Protein AF-A0A0L8FK10-F1 (afdb_monomer_lite)

Organism: Octopus bimaculoides (NCBI:txid37653)

InterPro domains:
  IPR036691 Endonuclease/exonuclease/phosphatase superfamily [G3DSA:3.60.10.10] (2-91)
  IPR036691 Endonuclease/exonuclease/phosphatase superfamily [SSF56219] (7-63)

Radius of gyration: 13.69 Å; chains: 1; bounding box: 33×26×40 Å

pLDDT: mean 70.4, std 14.58, range [39.44, 88.94]

Foldseek 3Di:
DPPPDAAEEEDECVVPPDPPPVVVVVVVCVVDDHFKYKYWLPQDDAWDWDADPQRKIKTWHDDNPDSHTIIMMIGDNVCPVVDPDDDDPDDD

Structure (mmCIF, N/CA/C/O backbone):
data_AF-A0A0L8FK10-F1
#
_entry.id   AF-A0A0L8FK10-F1
#
loop_
_atom_site.group_PDB
_atom_site.id
_atom_site.type_symbol
_atom_site.label_atom_id
_atom_site.label_alt_id
_atom_site.label_comp_id
_atom_site.label_asym_id
_atom_site.label_entity_id
_atom_site.label_seq_id
_atom_site.pdbx_PDB_ins_code
_atom_s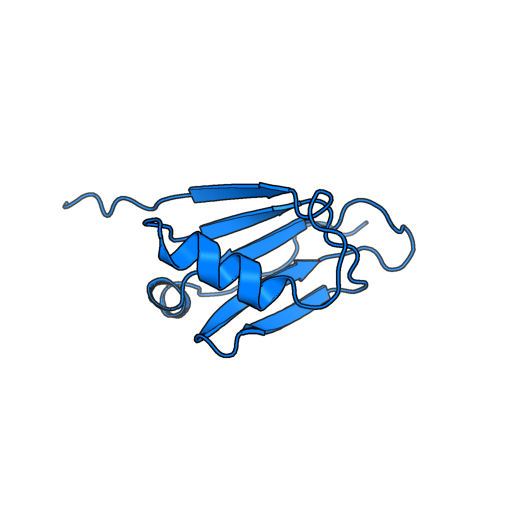ite.Cartn_x
_atom_site.Cartn_y
_atom_site.Cartn_z
_atom_site.occupancy
_atom_site.B_iso_or_equiv
_atom_site.auth_seq_id
_atom_site.auth_comp_id
_atom_site.auth_asym_id
_atom_site.auth_atom_id
_atom_site.pdbx_PDB_model_num
ATOM 1 N N . PHE A 1 1 ? -12.514 -13.282 21.639 1.00 39.62 1 PHE A N 1
ATOM 2 C CA . PHE A 1 1 ? -11.766 -12.943 20.417 1.00 39.62 1 PHE A CA 1
ATOM 3 C C . PHE A 1 1 ? -12.765 -12.507 19.364 1.00 39.62 1 PHE A C 1
ATOM 5 O O . PHE A 1 1 ? -13.397 -13.351 18.741 1.00 39.62 1 PHE A O 1
ATOM 12 N N . THR A 1 2 ? -13.017 -11.208 19.247 1.00 42.94 2 THR A N 1
ATOM 13 C CA . THR A 1 2 ? -13.792 -10.664 18.128 1.00 42.94 2 THR A CA 1
ATOM 14 C C . THR A 1 2 ? -12.918 -10.798 16.889 1.00 42.94 2 THR A C 1
ATOM 16 O O . THR A 1 2 ? -11.757 -10.403 16.908 1.00 42.94 2 THR A O 1
ATOM 19 N N . LYS A 1 3 ? -13.424 -11.463 15.853 1.00 52.47 3 LYS A N 1
ATOM 20 C CA . LYS A 1 3 ? -12.715 -11.598 14.584 1.00 52.47 3 LYS A CA 1
ATOM 21 C C . LYS A 1 3 ? -12.844 -10.265 13.854 1.00 52.47 3 LYS A C 1
ATOM 23 O O . LYS A 1 3 ? -13.902 -9.997 13.289 1.00 52.47 3 LYS A O 1
ATOM 28 N N . ASP A 1 4 ? -11.803 -9.442 13.894 1.00 69.62 4 ASP A N 1
ATOM 29 C CA . ASP A 1 4 ? -11.720 -8.273 13.024 1.00 69.62 4 ASP A CA 1
ATOM 30 C C . ASP A 1 4 ? -11.648 -8.780 11.583 1.00 69.62 4 ASP A C 1
ATOM 32 O O . ASP A 1 4 ? -10.763 -9.553 11.205 1.00 69.62 4 ASP A O 1
ATOM 36 N N . ASN A 1 5 ? -12.677 -8.465 10.804 1.00 78.56 5 ASN A N 1
ATOM 37 C CA . ASN A 1 5 ? -12.856 -9.038 9.483 1.00 78.56 5 ASN A CA 1
ATOM 38 C C . ASN A 1 5 ? -12.114 -8.160 8.473 1.00 78.56 5 ASN A C 1
ATOM 40 O O . ASN A 1 5 ? -12.669 -7.176 7.997 1.00 78.56 5 ASN A O 1
ATOM 44 N N . THR A 1 6 ? -10.856 -8.497 8.179 1.00 83.50 6 THR A N 1
ATOM 45 C CA . THR A 1 6 ? -10.061 -7.782 7.171 1.00 83.50 6 THR A CA 1
ATOM 46 C C . THR A 1 6 ? -10.579 -8.087 5.768 1.00 83.50 6 THR A C 1
ATOM 48 O O . THR A 1 6 ? -10.644 -9.250 5.360 1.00 83.50 6 THR A O 1
ATOM 51 N N . VAL A 1 7 ? -10.934 -7.046 5.018 1.00 87.69 7 VAL A N 1
ATOM 52 C CA . VAL A 1 7 ? -11.462 -7.158 3.657 1.00 87.69 7 VAL A CA 1
ATOM 53 C C . VAL A 1 7 ? -10.363 -6.881 2.636 1.00 87.69 7 VAL A C 1
ATOM 55 O O . VAL A 1 7 ? -9.830 -5.771 2.547 1.00 87.69 7 VAL A O 1
ATOM 58 N N . PHE A 1 8 ? -10.072 -7.900 1.828 1.00 86.88 8 PHE A N 1
ATOM 59 C CA . PHE A 1 8 ? -9.104 -7.844 0.738 1.00 86.88 8 PHE A CA 1
ATOM 60 C C . PHE A 1 8 ? -9.805 -7.765 -0.618 1.00 86.88 8 PHE A C 1
ATOM 62 O O . PHE A 1 8 ? -10.829 -8.414 -0.835 1.00 86.88 8 PHE A O 1
ATOM 69 N N . GLY A 1 9 ? -9.221 -7.017 -1.551 1.00 85.25 9 GLY A N 1
ATOM 70 C CA . GLY A 1 9 ? -9.662 -6.973 -2.944 1.00 85.25 9 GLY A CA 1
ATOM 71 C C . GLY A 1 9 ? -8.491 -6.938 -3.920 1.00 85.25 9 GLY A C 1
ATOM 72 O O . GLY A 1 9 ? -7.359 -6.655 -3.539 1.00 85.25 9 GLY A O 1
ATOM 73 N N . THR A 1 10 ? -8.762 -7.200 -5.196 1.00 82.50 10 THR A N 1
ATOM 74 C CA . THR A 1 10 ? -7.792 -7.001 -6.282 1.00 82.50 10 THR A CA 1
ATOM 75 C C . THR A 1 10 ? -8.440 -6.222 -7.417 1.00 82.50 10 THR A C 1
ATOM 77 O O . THR A 1 10 ? -9.555 -6.551 -7.822 1.00 82.50 10 THR A O 1
ATOM 80 N N . TRP A 1 11 ? -7.744 -5.229 -7.959 1.00 78.69 11 TRP A N 1
ATOM 81 C CA . TRP A 1 11 ? -8.209 -4.408 -9.070 1.00 78.69 11 TRP A CA 1
ATOM 82 C C . TRP A 1 11 ? -7.141 -4.345 -10.166 1.00 78.69 11 TRP A C 1
ATOM 84 O O . TRP A 1 11 ? -6.031 -3.869 -9.943 1.00 78.69 11 TRP A O 1
ATOM 94 N N . ASN A 1 12 ? -7.469 -4.779 -11.384 1.00 72.56 12 ASN A N 1
ATOM 95 C CA . ASN A 1 12 ? -6.590 -4.577 -12.537 1.00 72.56 12 ASN A CA 1
ATOM 96 C C . ASN A 1 12 ? -6.747 -3.138 -13.074 1.00 72.56 12 ASN A C 1
ATOM 98 O O . ASN A 1 12 ? -7.838 -2.739 -13.484 1.00 72.56 12 ASN A O 1
ATOM 102 N N . ILE A 1 13 ? -5.673 -2.342 -13.048 1.00 64.25 13 ILE A N 1
ATOM 103 C CA . ILE A 1 13 ? -5.683 -0.929 -13.465 1.00 64.25 13 ILE A CA 1
ATOM 104 C C . ILE A 1 13 ? -5.601 -0.769 -14.994 1.00 64.25 13 ILE A C 1
ATOM 106 O O . ILE A 1 13 ? -5.986 0.277 -15.519 1.00 64.25 13 ILE A O 1
ATOM 110 N N . CYS A 1 14 ? -5.165 -1.785 -15.742 1.00 55.41 14 CYS A N 1
ATOM 111 C CA . CYS A 1 14 ? -4.960 -1.709 -17.196 1.00 55.41 14 CYS A CA 1
ATOM 112 C C . CYS A 1 14 ? -6.239 -1.406 -17.990 1.00 55.41 14 CYS A C 1
ATOM 114 O O . CYS A 1 14 ? -6.167 -0.914 -19.113 1.00 55.41 14 CYS A O 1
ATOM 116 N N . THR A 1 15 ? -7.417 -1.602 -17.391 1.00 47.75 15 THR A N 1
ATOM 117 C CA . THR A 1 15 ? -8.705 -1.218 -17.987 1.00 47.75 15 THR A CA 1
ATOM 118 C C . THR A 1 15 ? -9.032 0.282 -17.878 1.00 47.75 15 THR A C 1
ATOM 120 O O . THR A 1 15 ? -10.048 0.712 -18.414 1.00 47.75 15 THR A O 1
ATOM 123 N N . LEU A 1 16 ? -8.222 1.097 -17.188 1.00 46.22 16 LEU A N 1
ATOM 124 C CA . LEU A 1 16 ? -8.448 2.538 -16.975 1.00 46.22 16 LEU A CA 1
ATOM 125 C C . LEU A 1 16 ? -7.228 3.340 -17.454 1.00 46.22 16 LEU A C 1
ATOM 127 O O . LEU A 1 16 ? -6.341 3.703 -16.685 1.00 46.22 16 LEU A O 1
ATOM 131 N N . TYR A 1 17 ? -7.149 3.584 -18.758 1.00 45.22 17 TYR A N 1
ATOM 132 C CA . TYR A 1 17 ? -6.001 4.199 -19.428 1.00 45.22 17 TYR A CA 1
ATOM 133 C C . TYR A 1 17 ? -6.142 5.737 -19.525 1.00 45.22 17 TYR A C 1
ATOM 135 O O . TYR A 1 17 ? -6.424 6.257 -20.597 1.00 45.22 17 TYR A O 1
ATOM 143 N N . ALA A 1 18 ? -5.986 6.489 -18.425 1.00 48.53 18 ALA A N 1
ATOM 144 C CA . ALA A 1 18 ? -5.902 7.965 -18.459 1.00 48.53 18 ALA A CA 1
ATOM 145 C C . ALA A 1 18 ? -5.231 8.546 -17.198 1.00 48.53 18 ALA A C 1
ATOM 147 O O . ALA A 1 18 ? -5.329 7.967 -16.125 1.00 48.53 18 ALA A O 1
ATOM 148 N N . SER A 1 19 ? -4.537 9.682 -17.299 1.00 45.03 19 SER A N 1
ATOM 149 C CA . SER A 1 19 ? -3.923 10.403 -16.167 1.00 45.03 19 SER A CA 1
ATOM 150 C C . SER A 1 19 ? -4.978 10.875 -15.147 1.00 45.03 19 SER A C 1
ATOM 152 O O . SER A 1 19 ? -5.910 11.569 -15.538 1.00 45.03 19 SER A O 1
ATOM 154 N N . GLY A 1 20 ? -4.830 10.526 -13.855 1.00 57.94 20 GLY A N 1
ATOM 155 C CA . GLY A 1 20 ? -5.805 10.838 -12.778 1.00 57.94 20 GLY A CA 1
ATOM 156 C C . GLY A 1 20 ? -6.265 9.646 -11.907 1.00 57.94 20 GLY A C 1
ATOM 157 O O . GLY A 1 20 ? -7.060 9.807 -10.984 1.00 57.94 20 GLY A O 1
ATOM 158 N N . ARG A 1 21 ? -5.729 8.446 -12.172 1.00 65.12 21 ARG A N 1
ATOM 159 C CA . ARG A 1 21 ? -6.224 7.123 -11.721 1.00 65.12 21 ARG A CA 1
ATOM 160 C C . ARG A 1 21 ? -6.317 6.892 -10.216 1.00 65.12 21 ARG A C 1
ATOM 162 O O . ARG A 1 21 ? -7.207 6.168 -9.788 1.00 65.12 21 ARG A O 1
ATOM 169 N N . LEU A 1 22 ? -5.414 7.463 -9.417 1.00 69.12 22 LEU A N 1
ATOM 170 C CA . LEU A 1 22 ? -5.369 7.171 -7.980 1.00 69.12 22 LEU A CA 1
ATOM 171 C C . LEU A 1 22 ? -6.556 7.800 -7.239 1.00 69.12 22 LEU A C 1
ATOM 173 O O . LEU A 1 22 ? -7.153 7.139 -6.398 1.00 69.12 22 LEU A O 1
ATOM 177 N N . LYS A 1 23 ? -6.970 9.011 -7.642 1.00 73.50 23 LYS A N 1
ATOM 178 C CA . LYS A 1 23 ? -8.170 9.681 -7.114 1.00 73.50 23 LYS A CA 1
ATOM 179 C C . LYS A 1 23 ? -9.457 8.973 -7.528 1.00 73.50 23 LYS A C 1
ATOM 181 O O . LYS A 1 23 ? -10.378 8.843 -6.732 1.00 73.50 23 LYS A O 1
ATOM 186 N N . GLU A 1 24 ? -9.532 8.475 -8.763 1.00 77.56 24 GLU A N 1
ATOM 187 C CA . GLU A 1 24 ? -10.688 7.683 -9.203 1.00 77.56 24 GLU A CA 1
ATOM 188 C C . GLU A 1 24 ? -10.773 6.329 -8.490 1.00 77.56 24 GLU A C 1
ATOM 190 O O . GLU A 1 24 ? -11.868 5.873 -8.149 1.00 77.56 24 GLU A O 1
ATOM 195 N N . LEU A 1 25 ? -9.623 5.691 -8.254 1.00 77.88 25 LEU A N 1
ATOM 196 C CA . LEU A 1 25 ? -9.525 4.453 -7.493 1.00 77.88 25 LEU A CA 1
ATOM 197 C C . LEU A 1 25 ? -9.995 4.673 -6.053 1.00 77.88 25 LEU A C 1
ATOM 199 O O . LEU A 1 25 ? -10.920 3.986 -5.623 1.00 77.88 25 LEU A O 1
ATOM 203 N N . THR A 1 26 ? -9.434 5.649 -5.330 1.00 77.38 26 THR A N 1
ATOM 204 C CA . THR A 1 26 ? -9.852 5.955 -3.951 1.00 77.38 26 THR A CA 1
ATOM 205 C C . THR A 1 26 ? -11.322 6.369 -3.894 1.00 77.38 26 THR A C 1
ATOM 207 O O . THR A 1 26 ? -12.052 5.911 -3.017 1.00 77.38 26 THR A O 1
ATOM 210 N N . TYR A 1 27 ? -11.818 7.121 -4.882 1.00 83.56 27 TYR A N 1
ATOM 211 C CA . TYR A 1 27 ? -13.237 7.466 -4.998 1.00 83.56 27 TYR A CA 1
ATOM 212 C C . TYR A 1 27 ? -14.159 6.243 -5.152 1.00 83.56 27 TYR A C 1
ATOM 214 O O . TYR A 1 27 ? -15.204 6.173 -4.501 1.00 83.56 27 TYR A O 1
ATOM 222 N N . LYS A 1 28 ? -13.798 5.265 -5.993 1.00 83.25 28 LYS A N 1
ATOM 223 C CA . LYS A 1 28 ? -14.579 4.024 -6.151 1.00 83.25 28 LYS A CA 1
ATOM 224 C C . LYS A 1 28 ? -14.491 3.150 -4.909 1.00 83.25 28 LYS A C 1
ATOM 226 O O . LYS A 1 28 ? -15.512 2.634 -4.462 1.00 83.25 28 LYS A O 1
AT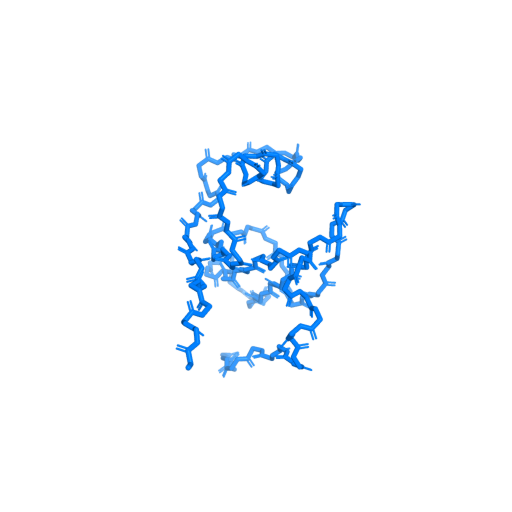OM 231 N N . LEU A 1 29 ? -13.294 3.015 -4.350 1.00 82.62 29 LEU A N 1
ATOM 232 C CA . LEU A 1 29 ? -13.044 2.227 -3.152 1.00 82.62 29 LEU A CA 1
ATOM 233 C C . LEU A 1 29 ? -13.776 2.797 -1.928 1.00 82.62 29 LEU A C 1
ATOM 235 O O . LEU A 1 29 ? -14.295 2.023 -1.138 1.00 82.62 29 LEU A O 1
ATOM 239 N N . ASN A 1 30 ? -13.952 4.119 -1.821 1.00 83.62 30 ASN A N 1
ATOM 240 C CA . ASN A 1 30 ? -14.756 4.755 -0.764 1.00 83.62 30 ASN A CA 1
ATOM 241 C C . ASN A 1 30 ? -16.229 4.306 -0.727 1.00 83.62 30 ASN A C 1
ATOM 243 O O . ASN A 1 30 ? -16.913 4.546 0.265 1.00 83.62 30 ASN A O 1
ATOM 247 N N . ARG A 1 31 ? -16.741 3.675 -1.792 1.00 86.38 31 ARG A N 1
ATOM 248 C CA . ARG A 1 31 ? -18.108 3.129 -1.834 1.00 86.38 31 ARG A CA 1
ATOM 249 C C . ARG A 1 31 ? -18.211 1.715 -1.259 1.00 86.38 31 ARG A C 1
ATOM 251 O O . ARG A 1 31 ? -19.320 1.216 -1.097 1.00 86.38 31 ARG A O 1
ATOM 258 N N . TYR A 1 32 ? -17.080 1.075 -0.978 1.00 83.69 32 TYR A N 1
ATOM 259 C CA . TYR A 1 32 ? -16.998 -0.28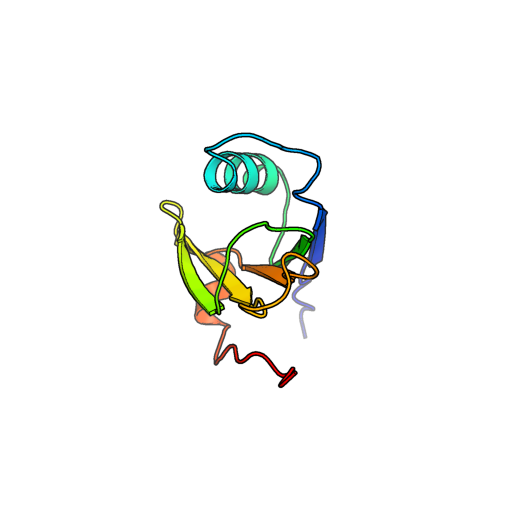2 -0.457 1.00 83.69 32 TYR A CA 1
ATOM 260 C C . TYR A 1 32 ? -16.280 -0.284 0.892 1.00 83.69 32 TYR A C 1
ATOM 262 O O . TYR A 1 32 ? -15.486 0.601 1.200 1.00 83.69 32 TYR A O 1
ATOM 270 N N . THR A 1 33 ? -16.533 -1.304 1.705 1.00 84.75 33 THR A N 1
ATOM 271 C CA . THR A 1 33 ? -15.672 -1.601 2.852 1.00 84.75 33 THR A CA 1
ATOM 272 C C . THR A 1 33 ? -14.451 -2.356 2.338 1.00 84.75 33 THR A C 1
ATOM 274 O O . THR A 1 33 ? -14.603 -3.413 1.731 1.00 84.75 33 THR A O 1
ATOM 277 N N . TRP A 1 34 ? -13.256 -1.807 2.540 1.00 88.94 34 TRP A N 1
ATOM 278 C CA . TRP A 1 34 ? -11.991 -2.412 2.123 1.00 88.94 34 TRP A CA 1
ATOM 279 C C . TRP A 1 34 ? -10.870 -1.990 3.073 1.00 88.94 34 TRP A C 1
ATOM 281 O O . TRP A 1 34 ? -10.845 -0.848 3.544 1.00 88.94 34 TRP A O 1
ATOM 291 N N . ASP A 1 35 ? -9.929 -2.899 3.301 1.00 88.44 35 ASP A N 1
ATOM 292 C CA . ASP A 1 35 ? -8.744 -2.651 4.122 1.00 88.44 35 ASP A CA 1
ATOM 293 C C . ASP A 1 35 ? -7.480 -2.622 3.265 1.00 88.44 35 ASP A C 1
ATOM 295 O O . ASP A 1 35 ? -6.660 -1.709 3.385 1.00 88.44 35 ASP A O 1
ATOM 299 N N . ILE A 1 36 ? -7.336 -3.606 2.373 1.00 88.44 36 ILE A N 1
ATOM 300 C CA . ILE A 1 36 ? -6.163 -3.773 1.512 1.00 88.44 36 ILE A CA 1
ATOM 301 C C . ILE A 1 36 ? -6.631 -4.153 0.109 1.00 88.44 36 ILE A C 1
ATOM 303 O O . ILE A 1 36 ? -7.417 -5.088 -0.062 1.00 88.44 36 ILE A O 1
ATOM 307 N N . VAL A 1 37 ? -6.140 -3.449 -0.909 1.00 88.44 37 VAL A N 1
ATOM 308 C CA . VAL A 1 37 ? -6.449 -3.753 -2.310 1.00 88.44 37 VAL A CA 1
ATOM 309 C C . VAL A 1 37 ? -5.164 -3.919 -3.107 1.00 88.44 37 VAL A C 1
ATOM 311 O O . VAL A 1 37 ? -4.359 -2.996 -3.186 1.00 88.44 37 VAL A O 1
ATOM 314 N N . GLY A 1 38 ? -4.993 -5.089 -3.721 1.00 85.75 38 GLY A N 1
ATOM 315 C CA . GLY A 1 38 ? -3.949 -5.346 -4.709 1.00 85.75 38 GLY A CA 1
ATOM 316 C C . GLY A 1 38 ? -4.298 -4.708 -6.050 1.00 85.75 38 GLY A C 1
ATOM 317 O O . GLY A 1 38 ? -5.446 -4.736 -6.487 1.00 85.75 38 GLY A O 1
ATOM 318 N N . LEU A 1 39 ? -3.311 -4.131 -6.709 1.00 80.31 39 LEU A N 1
ATOM 319 C CA . LEU A 1 39 ? -3.415 -3.386 -7.948 1.00 80.31 39 LEU A CA 1
ATOM 320 C C . LEU A 1 39 ? -2.490 -4.040 -8.972 1.00 80.31 39 LEU A C 1
ATOM 322 O O . LEU A 1 39 ? -1.280 -4.120 -8.776 1.00 80.31 39 LEU A O 1
ATOM 326 N N . ASN A 1 40 ? -3.073 -4.510 -10.071 1.00 70.88 40 ASN A N 1
ATOM 327 C CA . ASN A 1 40 ? -2.325 -5.183 -11.130 1.00 70.88 40 ASN A CA 1
ATOM 328 C C . ASN A 1 40 ? -2.147 -4.259 -12.339 1.00 70.88 40 ASN A C 1
ATOM 330 O O . ASN A 1 40 ? -3.022 -3.441 -12.639 1.00 70.88 40 ASN A O 1
ATOM 334 N N . GLU A 1 41 ? -1.034 -4.443 -13.057 1.00 63.50 41 GLU A N 1
ATOM 335 C CA . GLU A 1 41 ? -0.725 -3.784 -14.338 1.00 63.50 41 GLU A CA 1
ATOM 336 C C . GLU A 1 41 ? -0.563 -2.256 -14.238 1.00 63.50 41 GLU A C 1
ATOM 338 O O . GLU A 1 41 ? -0.885 -1.492 -15.158 1.00 63.50 41 GLU A O 1
ATOM 343 N N . VAL A 1 42 ? -0.014 -1.787 -13.117 1.00 59.78 42 VAL A N 1
ATOM 344 C CA . VAL A 1 42 ? 0.334 -0.379 -12.941 1.00 59.78 42 VAL A CA 1
ATOM 345 C C . VAL A 1 42 ? 1.600 -0.075 -13.737 1.00 59.78 42 VAL A C 1
ATOM 347 O O . VAL A 1 42 ? 2.687 -0.577 -13.469 1.00 59.78 42 VAL A O 1
ATOM 350 N N . ARG A 1 43 ? 1.472 0.755 -14.775 1.00 58.56 43 ARG A N 1
ATOM 351 C CA . ARG A 1 43 ? 2.600 1.149 -15.634 1.00 58.56 43 ARG A CA 1
ATOM 352 C C . ARG A 1 43 ? 3.457 2.264 -15.000 1.00 58.56 43 ARG A C 1
ATOM 354 O O . ARG A 1 43 ? 3.748 3.238 -15.685 1.00 58.56 43 ARG A O 1
ATOM 361 N N . CYS A 1 44 ? 3.842 2.149 -13.727 1.00 52.31 44 CYS A N 1
ATOM 362 C CA . CYS A 1 44 ? 4.784 3.062 -13.050 1.00 52.31 44 CYS A CA 1
ATOM 363 C C . CYS A 1 44 ? 6.1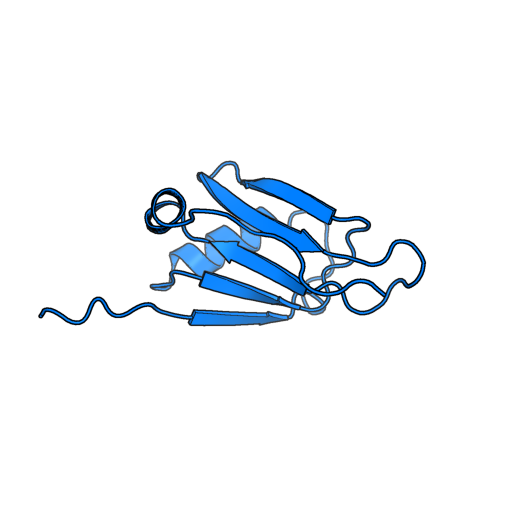57 2.379 -12.903 1.00 52.31 44 CYS A C 1
ATOM 365 O O . CYS A 1 44 ? 6.173 1.173 -12.717 1.00 52.31 44 CYS A O 1
ATOM 367 N N . ALA A 1 45 ? 7.287 3.058 -13.112 1.00 50.25 45 ALA A N 1
ATOM 368 C CA . ALA A 1 45 ? 8.629 2.456 -12.979 1.00 50.25 45 ALA A CA 1
ATOM 369 C C . ALA A 1 45 ? 9.172 2.641 -11.547 1.00 50.25 45 ALA A C 1
ATOM 371 O O . ALA A 1 45 ? 8.801 3.619 -10.901 1.00 50.25 45 ALA A O 1
ATOM 372 N N . GLY A 1 46 ? 10.044 1.737 -11.082 1.00 55.19 46 GLY A N 1
ATOM 373 C CA . GLY A 1 46 ? 10.683 1.786 -9.761 1.00 55.19 46 GLY A CA 1
ATOM 374 C C . GLY A 1 46 ? 9.914 1.128 -8.603 1.00 55.19 46 GLY A C 1
ATOM 375 O O . GLY A 1 46 ? 8.807 0.608 -8.760 1.00 55.19 46 GLY A O 1
ATOM 376 N N . PHE A 1 47 ? 10.536 1.149 -7.419 1.00 57.06 47 PHE A N 1
ATOM 377 C CA . PHE A 1 47 ? 9.887 0.912 -6.126 1.00 57.06 47 PHE A CA 1
ATOM 378 C C . PHE A 1 47 ? 9.778 2.240 -5.391 1.00 57.06 47 PHE A C 1
ATOM 380 O O . PHE A 1 47 ? 10.793 2.905 -5.182 1.00 57.06 47 PHE A O 1
ATOM 387 N N . ASP A 1 48 ? 8.575 2.596 -4.964 1.00 65.94 48 ASP A N 1
ATOM 388 C CA . ASP A 1 48 ? 8.385 3.746 -4.093 1.00 65.94 48 ASP A CA 1
ATOM 389 C C . ASP A 1 48 ? 7.180 3.538 -3.179 1.00 65.94 48 ASP A C 1
ATOM 391 O O . ASP A 1 48 ? 6.310 2.681 -3.380 1.00 65.94 48 ASP A O 1
ATOM 395 N N . GLU A 1 49 ? 7.142 4.375 -2.158 1.00 74.00 49 GLU A N 1
ATOM 396 C CA . GLU A 1 49 ? 6.039 4.498 -1.232 1.00 74.00 49 GLU A CA 1
ATOM 397 C C . GLU A 1 49 ? 5.433 5.886 -1.404 1.00 74.00 49 GLU A C 1
ATOM 399 O O . GLU A 1 49 ? 6.113 6.902 -1.275 1.00 74.00 49 GLU A O 1
ATOM 404 N N . THR A 1 50 ? 4.128 5.953 -1.657 1.00 77.56 50 THR A N 1
ATOM 405 C CA . THR A 1 50 ? 3.440 7.242 -1.731 1.00 77.56 50 THR A CA 1
ATOM 406 C C . THR A 1 50 ? 2.186 7.258 -0.877 1.00 77.56 50 THR A C 1
ATOM 408 O O . THR A 1 50 ? 1.535 6.237 -0.641 1.00 77.56 50 THR A O 1
ATOM 411 N N . THR A 1 51 ? 1.852 8.445 -0.382 1.00 80.69 51 THR A N 1
ATOM 412 C CA . THR A 1 51 ? 0.624 8.687 0.370 1.00 80.69 51 THR A CA 1
ATOM 413 C C . THR A 1 51 ? -0.298 9.531 -0.491 1.00 80.69 51 THR A C 1
ATOM 415 O O . THR A 1 51 ? 0.087 10.588 -0.982 1.00 80.69 51 THR A O 1
ATOM 418 N N . THR A 1 52 ? -1.517 9.041 -0.692 1.00 78.38 52 THR A N 1
ATOM 419 C CA . THR A 1 52 ? -2.574 9.779 -1.398 1.00 78.38 52 THR A CA 1
ATOM 420 C C . THR A 1 52 ? -2.995 11.027 -0.623 1.00 78.38 52 THR A C 1
ATOM 422 O O . THR A 1 52 ? -2.875 11.059 0.602 1.00 78.38 52 THR A O 1
ATOM 425 N N . ASP A 1 53 ? -3.590 12.008 -1.309 1.00 77.88 53 ASP A N 1
ATOM 426 C CA . ASP A 1 53 ? -4.213 13.181 -0.670 1.00 77.88 53 ASP A CA 1
ATOM 427 C C . ASP A 1 53 ? -5.257 12.767 0.389 1.00 77.88 53 ASP A C 1
ATOM 429 O O . ASP A 1 53 ? -5.488 13.469 1.372 1.00 77.88 53 ASP A O 1
ATOM 433 N N . GLU A 1 54 ? -5.878 11.593 0.218 1.00 79.00 54 GLU A N 1
ATOM 434 C CA . GLU A 1 54 ? -6.873 11.041 1.137 1.00 79.00 54 GLU A CA 1
ATOM 435 C C . GLU A 1 54 ? -6.270 10.279 2.338 1.00 79.00 54 GLU A C 1
ATOM 437 O O . GLU A 1 54 ? -7.019 9.793 3.193 1.00 79.00 54 GLU A O 1
ATOM 442 N N . GLY A 1 55 ? -4.940 10.162 2.419 1.00 82.88 55 GLY A N 1
ATOM 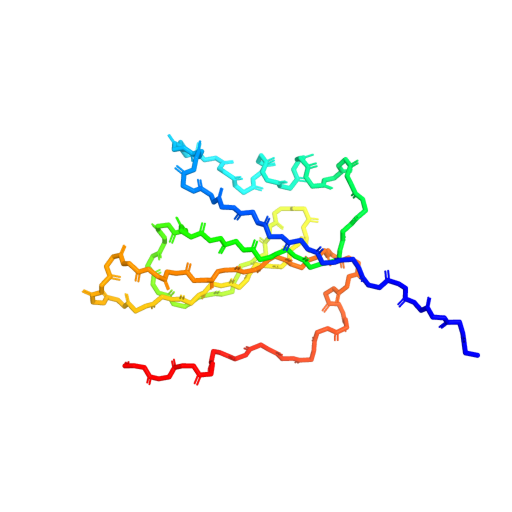443 C CA . GLY A 1 55 ? -4.208 9.499 3.506 1.00 82.88 55 GLY A CA 1
ATOM 444 C C . GLY A 1 55 ? -4.081 7.977 3.373 1.00 82.88 55 GLY A C 1
ATOM 445 O O . GLY A 1 55 ? -3.583 7.322 4.287 1.00 82.88 55 GLY A O 1
ATOM 446 N N . CYS A 1 56 ? -4.533 7.391 2.261 1.00 84.88 56 CYS A N 1
ATOM 447 C CA . CYS A 1 56 ? -4.261 5.988 1.939 1.00 84.88 56 CYS A CA 1
ATOM 448 C C . CYS A 1 56 ? -2.800 5.818 1.524 1.00 84.88 56 CYS A C 1
ATOM 450 O O . CYS A 1 56 ? -2.235 6.703 0.870 1.00 84.88 56 CYS A O 1
ATOM 452 N N . LYS A 1 57 ? -2.222 4.668 1.866 1.00 84.81 57 LYS A N 1
ATOM 453 C CA . LYS A 1 57 ? -0.814 4.369 1.613 1.00 84.81 57 LYS A CA 1
ATOM 454 C C . LYS A 1 57 ? -0.679 3.393 0.454 1.00 84.81 57 LYS A C 1
ATOM 456 O O . LYS A 1 57 ? -1.353 2.366 0.444 1.00 84.81 57 LYS A O 1
ATOM 461 N N . LEU A 1 58 ? 0.141 3.744 -0.526 1.00 80.88 58 LEU A N 1
ATOM 462 C CA . LEU A 1 58 ? 0.376 2.967 -1.735 1.00 80.88 58 LEU A CA 1
ATOM 463 C C . LEU A 1 58 ? 1.825 2.485 -1.737 1.00 80.88 58 LEU A C 1
ATOM 465 O O . LEU A 1 58 ? 2.745 3.291 -1.594 1.00 80.88 58 LEU A O 1
ATOM 469 N N . TRP A 1 59 ? 2.003 1.186 -1.949 1.00 79.06 59 TRP A N 1
ATOM 470 C CA . TRP A 1 59 ? 3.297 0.598 -2.272 1.00 79.06 59 TRP A CA 1
ATOM 471 C C . TRP A 1 59 ? 3.255 0.047 -3.677 1.00 79.06 59 TRP A C 1
ATOM 473 O O . TRP A 1 59 ? 2.277 -0.592 -4.067 1.00 79.06 59 TRP A O 1
ATOM 483 N N . TYR A 1 60 ? 4.336 0.274 -4.403 1.00 75.25 60 TYR A N 1
ATOM 484 C CA . TYR A 1 60 ? 4.525 -0.280 -5.726 1.00 75.25 60 TYR A CA 1
ATOM 485 C C . TYR A 1 60 ? 5.947 -0.780 -5.879 1.00 75.25 60 TYR A C 1
ATOM 487 O O . TYR A 1 60 ? 6.881 -0.189 -5.342 1.00 75.25 60 TYR A O 1
ATOM 495 N N . SER A 1 61 ? 6.107 -1.899 -6.577 1.00 67.25 61 SER A N 1
ATOM 496 C CA . SER A 1 61 ? 7.410 -2.479 -6.880 1.00 67.25 61 SER A CA 1
ATOM 497 C C . SER A 1 61 ? 7.432 -2.902 -8.335 1.00 67.25 61 SER A C 1
ATOM 499 O O . SER A 1 61 ? 6.590 -3.691 -8.772 1.00 67.25 61 SER A O 1
ATOM 501 N N . ARG A 1 62 ? 8.406 -2.387 -9.087 1.00 64.25 62 ARG A N 1
ATOM 502 C CA . ARG A 1 62 ? 8.647 -2.802 -10.463 1.00 64.25 62 ARG A CA 1
ATOM 503 C C . ARG A 1 62 ? 10.133 -2.908 -10.764 1.00 64.25 62 ARG A C 1
ATOM 505 O O . ARG A 1 62 ? 10.937 -2.141 -10.246 1.00 64.25 62 ARG A O 1
ATOM 512 N N . ASP A 1 63 ? 10.454 -3.855 -11.636 1.00 58.09 63 ASP A N 1
ATOM 513 C CA . ASP A 1 63 ? 11.752 -3.986 -12.286 1.00 58.09 63 ASP A CA 1
ATOM 514 C C . ASP A 1 63 ? 11.916 -2.872 -13.339 1.00 58.09 63 ASP A C 1
ATOM 516 O O . ASP A 1 63 ? 11.083 -2.722 -14.238 1.00 58.09 63 ASP A O 1
ATOM 520 N N . ASP A 1 64 ? 12.985 -2.079 -13.230 1.00 56.12 64 ASP A N 1
ATOM 521 C CA . ASP A 1 64 ? 13.285 -0.966 -14.141 1.00 56.12 64 ASP A CA 1
ATOM 522 C C . ASP A 1 64 ? 13.548 -1.425 -15.587 1.00 56.12 64 ASP A C 1
ATOM 524 O O . ASP A 1 64 ? 13.499 -0.618 -16.518 1.00 56.12 64 ASP A O 1
ATOM 528 N N . THR A 1 65 ? 13.814 -2.718 -15.801 1.00 52.16 65 THR A N 1
ATOM 529 C CA . THR A 1 65 ? 14.236 -3.256 -17.101 1.00 52.16 65 THR A CA 1
ATOM 530 C C . THR A 1 65 ? 13.106 -3.856 -17.932 1.00 52.16 65 THR A C 1
ATOM 532 O O . THR A 1 65 ? 13.246 -3.984 -19.152 1.00 52.16 65 THR A O 1
ATOM 535 N N . LYS A 1 66 ? 11.965 -4.199 -17.319 1.00 49.00 66 LYS A N 1
ATOM 536 C CA . LYS A 1 66 ? 10.822 -4.799 -18.018 1.00 49.00 66 LYS A CA 1
ATOM 537 C C . LYS A 1 66 ? 9.555 -4.024 -17.701 1.00 49.00 66 LYS A C 1
ATOM 539 O O . LYS A 1 66 ? 9.098 -3.949 -16.567 1.00 49.00 66 LYS A O 1
ATOM 544 N N . TYR A 1 67 ? 8.919 -3.488 -18.741 1.00 50.62 67 TYR A N 1
ATOM 545 C CA . TYR A 1 67 ? 7.627 -2.802 -18.651 1.00 50.62 67 TYR A CA 1
ATOM 546 C C . TYR A 1 67 ? 6.454 -3.741 -18.294 1.00 50.62 67 TYR A C 1
ATOM 548 O O . TYR A 1 67 ? 5.294 -3.416 -18.550 1.00 50.62 67 TYR A O 1
ATOM 556 N N . GLU A 1 68 ? 6.708 -4.862 -17.633 1.00 46.94 68 GLU A N 1
ATOM 557 C CA . GLU A 1 68 ? 5.756 -5.932 -17.378 1.00 46.94 68 GLU A CA 1
ATOM 558 C C . GLU A 1 68 ? 5.856 -6.330 -15.896 1.00 46.94 68 GLU A C 1
ATOM 560 O O . GLU A 1 68 ? 6.951 -6.407 -15.349 1.00 46.94 68 GLU A O 1
ATOM 565 N N . HIS A 1 69 ? 4.708 -6.560 -15.248 1.00 52.00 69 HIS A N 1
ATOM 566 C CA . HIS A 1 69 ? 4.589 -7.120 -13.886 1.00 52.00 69 HIS A CA 1
ATOM 567 C C . HIS A 1 69 ? 4.882 -6.197 -12.682 1.00 52.00 69 HIS A C 1
ATOM 569 O O . HIS A 1 69 ? 5.471 -6.634 -11.699 1.00 52.00 69 HIS A O 1
ATOM 575 N N . GLY A 1 70 ? 4.400 -4.950 -12.699 1.00 54.34 70 GLY A N 1
ATOM 576 C CA . GLY A 1 70 ? 4.253 -4.178 -11.456 1.00 54.34 70 GLY A CA 1
ATOM 577 C C . GLY A 1 70 ? 3.074 -4.704 -10.628 1.00 54.34 70 GLY A C 1
ATOM 578 O O . GLY A 1 70 ? 1.950 -4.758 -11.145 1.00 54.34 70 GLY A O 1
ATOM 579 N N . VAL A 1 71 ? 3.339 -5.120 -9.386 1.00 58.53 71 VAL A N 1
ATOM 580 C CA . VAL A 1 71 ? 2.308 -5.414 -8.380 1.00 58.53 71 VAL A CA 1
ATOM 581 C C . VAL A 1 71 ? 2.340 -4.295 -7.360 1.00 58.53 71 VAL A C 1
ATOM 583 O O . VAL A 1 71 ? 3.327 -4.115 -6.644 1.00 58.53 71 VAL A O 1
ATOM 586 N N . ASP A 1 72 ? 1.221 -3.595 -7.274 1.00 74.06 72 ASP A N 1
ATOM 587 C CA . ASP A 1 72 ? 1.050 -2.491 -6.349 1.00 74.06 72 ASP A CA 1
ATOM 588 C C . ASP A 1 72 ? -0.042 -2.873 -5.358 1.00 74.06 72 ASP A C 1
ATOM 590 O O . ASP A 1 72 ? -0.886 -3.724 -5.631 1.00 74.06 72 ASP A O 1
ATOM 594 N N . PHE A 1 73 ? -0.064 -2.267 -4.184 1.00 82.12 73 PHE A N 1
ATOM 595 C CA . PHE A 1 73 ? -1.209 -2.401 -3.297 1.00 82.12 73 PHE A CA 1
ATOM 596 C C . PHE A 1 73 ? -1.427 -1.136 -2.492 1.00 82.12 73 PHE A C 1
ATOM 598 O O . PHE A 1 73 ? -0.493 -0.443 -2.089 1.00 82.12 73 PHE A O 1
ATOM 605 N N . ILE A 1 74 ? -2.702 -0.846 -2.265 1.00 84.81 74 ILE A N 1
ATOM 606 C CA . ILE A 1 74 ? -3.162 0.297 -1.496 1.00 84.81 74 ILE A CA 1
ATOM 607 C C . ILE A 1 74 ? -3.755 -0.186 -0.176 1.00 84.81 74 ILE A C 1
ATOM 609 O O . ILE A 1 74 ? -4.511 -1.159 -0.133 1.00 84.81 74 ILE A O 1
ATOM 613 N N . ILE A 1 75 ? -3.407 0.507 0.902 1.00 87.25 75 ILE A N 1
ATOM 614 C CA . ILE A 1 75 ? -3.910 0.265 2.251 1.00 87.25 75 ILE A CA 1
ATOM 615 C C . ILE A 1 75 ? -4.767 1.451 2.673 1.00 87.25 75 ILE A C 1
ATOM 617 O O . ILE A 1 75 ? -4.381 2.617 2.523 1.00 87.25 75 ILE A O 1
ATOM 621 N N . ASN A 1 76 ? -5.946 1.134 3.202 1.00 87.12 76 ASN A N 1
ATOM 622 C CA . ASN A 1 76 ? -6.879 2.115 3.722 1.00 87.12 76 ASN A CA 1
ATOM 623 C C . ASN A 1 76 ? -6.225 2.885 4.874 1.00 87.12 76 ASN A C 1
ATOM 625 O O . ASN A 1 76 ? -5.613 2.282 5.755 1.00 87.12 76 ASN A O 1
ATOM 629 N N . LYS A 1 77 ? -6.399 4.209 4.910 1.00 87.12 77 LYS A N 1
ATOM 630 C CA . LYS A 1 77 ? -5.880 5.086 5.974 1.00 87.12 77 LYS A CA 1
ATOM 631 C C . LYS A 1 77 ? -6.168 4.587 7.397 1.00 87.12 77 LYS A C 1
ATOM 633 O O . LYS A 1 77 ? -5.355 4.805 8.287 1.00 87.12 77 LYS A O 1
ATOM 638 N N . ALA A 1 78 ? -7.291 3.892 7.605 1.00 86.12 78 ALA A N 1
ATOM 639 C CA . ALA A 1 78 ? -7.663 3.316 8.897 1.00 86.12 78 ALA A CA 1
ATOM 640 C C . ALA A 1 78 ? -6.730 2.178 9.355 1.00 86.12 78 ALA A C 1
ATOM 642 O O . ALA A 1 78 ? -6.610 1.938 10.551 1.00 86.12 78 ALA A O 1
ATOM 643 N N . GLN A 1 79 ? -6.062 1.503 8.416 1.00 84.38 79 GLN A N 1
ATOM 644 C CA . GLN A 1 79 ? -5.189 0.353 8.667 1.00 84.38 79 GLN A CA 1
ATOM 645 C C . GLN A 1 79 ? -3.699 0.688 8.551 1.00 84.38 79 GLN A C 1
ATOM 647 O O . GLN A 1 79 ? -2.858 -0.154 8.856 1.00 84.38 79 GLN A O 1
ATOM 652 N N . VAL A 1 80 ? -3.343 1.908 8.130 1.00 82.94 80 VAL A N 1
ATOM 653 C CA . VAL A 1 80 ? -1.941 2.306 7.912 1.00 82.94 80 VAL A CA 1
ATOM 654 C C . VAL A 1 80 ? -1.110 2.207 9.193 1.00 82.94 80 VAL A C 1
ATOM 656 O O . VAL A 1 80 ? 0.041 1.787 9.132 1.00 82.94 80 VAL A O 1
ATOM 659 N N . SER A 1 81 ? -1.681 2.533 10.356 1.00 83.44 81 SER A N 1
ATOM 660 C CA . SER A 1 81 ? -0.994 2.415 11.653 1.00 83.44 81 SER A CA 1
ATOM 661 C C . SER A 1 81 ? -0.686 0.970 12.053 1.00 83.44 81 SER A C 1
ATOM 663 O O . SER A 1 81 ? 0.215 0.740 12.856 1.00 83.44 81 SER A O 1
ATOM 665 N N . SER A 1 82 ? -1.405 -0.001 11.487 1.00 83.12 82 SER A N 1
ATOM 666 C CA . SER A 1 82 ? -1.189 -1.432 11.717 1.00 83.12 82 SER A CA 1
ATOM 667 C C . SER A 1 82 ? -0.034 -1.993 10.876 1.00 83.12 82 SER A C 1
ATOM 669 O O . SER A 1 82 ? 0.377 -3.137 11.070 1.00 83.12 82 SER A O 1
ATOM 671 N N . VAL A 1 83 ? 0.498 -1.212 9.928 1.00 80.50 83 VAL A N 1
ATOM 672 C CA . VAL A 1 83 ? 1.580 -1.629 9.030 1.00 80.50 83 VAL A CA 1
ATOM 673 C C . VAL A 1 83 ? 2.931 -1.348 9.682 1.00 80.50 83 VAL A C 1
ATOM 675 O O . VAL A 1 83 ? 3.346 -0.202 9.815 1.00 80.50 83 VAL A O 1
ATOM 678 N N . ILE A 1 84 ? 3.646 -2.410 10.057 1.00 79.56 84 ILE A N 1
ATOM 679 C CA . ILE A 1 84 ? 4.965 -2.311 10.705 1.00 79.56 84 ILE A CA 1
ATOM 680 C C . ILE A 1 84 ? 6.069 -2.029 9.677 1.00 79.56 84 ILE A C 1
ATOM 682 O O . ILE A 1 84 ? 6.965 -1.224 9.922 1.00 79.56 84 ILE A O 1
ATOM 686 N N . ASN A 1 85 ? 6.040 -2.721 8.534 1.00 73.44 85 ASN A N 1
ATOM 687 C CA . ASN A 1 85 ? 7.012 -2.565 7.454 1.00 73.44 85 ASN A CA 1
ATOM 688 C C . ASN A 1 85 ? 6.480 -3.195 6.159 1.00 73.44 85 ASN A C 1
ATOM 690 O O . ASN A 1 85 ? 5.767 -4.196 6.212 1.00 73.44 85 ASN A O 1
ATOM 694 N N . CYS A 1 86 ? 6.884 -2.659 5.011 1.00 69.56 86 CYS A N 1
ATOM 695 C CA .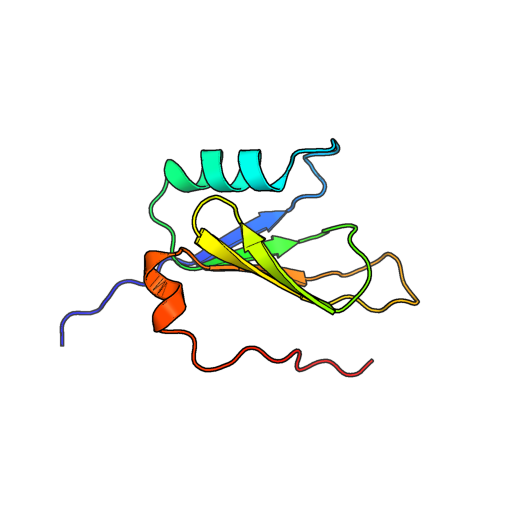 CYS A 1 86 ? 6.651 -3.239 3.696 1.00 69.56 86 CYS A CA 1
ATOM 696 C C . CYS A 1 86 ? 7.987 -3.300 2.953 1.00 69.56 86 CYS A C 1
ATOM 698 O O . CYS A 1 86 ? 8.634 -2.274 2.746 1.00 69.56 86 CYS A O 1
ATOM 700 N N . LYS A 1 87 ? 8.412 -4.506 2.568 1.00 68.12 87 LYS A N 1
ATOM 701 C CA . LYS A 1 87 ? 9.607 -4.713 1.748 1.00 68.12 87 LYS A CA 1
ATOM 702 C C . LYS A 1 87 ? 9.272 -5.657 0.597 1.00 68.12 87 LYS A C 1
ATOM 704 O O . LYS A 1 87 ? 8.663 -6.698 0.856 1.00 68.12 87 LYS A O 1
ATOM 709 N N . PRO A 1 88 ? 9.676 -5.335 -0.640 1.00 63.97 88 PRO A N 1
ATOM 710 C CA . PRO A 1 88 ? 9.550 -6.270 -1.743 1.00 63.97 88 PRO A CA 1
ATOM 711 C C . PRO A 1 88 ? 10.420 -7.498 -1.452 1.00 63.97 88 PRO A C 1
ATOM 713 O O . PRO A 1 88 ? 11.559 -7.376 -1.003 1.00 63.97 88 PRO A O 1
ATOM 716 N N . VAL A 1 89 ? 9.855 -8.689 -1.657 1.00 65.00 89 VAL A N 1
ATOM 717 C CA . VAL A 1 89 ? 10.538 -9.969 -1.388 1.00 65.00 89 VAL A CA 1
ATOM 718 C C . VAL A 1 89 ? 11.214 -10.513 -2.654 1.00 65.00 89 VAL A C 1
ATOM 720 O O . VAL A 1 89 ? 12.069 -11.390 -2.571 1.00 65.00 89 VAL A O 1
ATOM 723 N N . SER A 1 90 ? 10.864 -9.986 -3.832 1.00 54.06 90 SER A N 1
ATOM 724 C CA . SER A 1 90 ? 11.465 -10.383 -5.104 1.00 54.06 90 SER A CA 1
ATOM 725 C C . SER A 1 90 ? 12.696 -9.539 -5.429 1.00 54.06 90 SER A C 1
ATOM 727 O O . SER A 1 90 ? 12.585 -8.362 -5.767 1.00 54.06 90 SER A O 1
ATOM 729 N N . SER A 1 91 ? 13.862 -10.176 -5.372 1.00 43.00 91 SER A N 1
ATOM 730 C CA . SER A 1 91 ? 15.062 -9.788 -6.112 1.00 43.00 91 SER A CA 1
ATOM 731 C C . SER A 1 91 ? 15.049 -10.544 -7.442 1.00 43.00 91 SER A C 1
ATOM 733 O O . SER A 1 91 ? 15.269 -11.758 -7.452 1.00 43.00 91 SER A O 1
ATOM 735 N N . SER A 1 92 ? 14.719 -9.872 -8.540 1.00 39.44 92 SER A N 1
ATOM 736 C CA . SER A 1 92 ? 15.001 -10.368 -9.894 1.00 39.44 92 SER A CA 1
ATOM 737 C C . SER A 1 92 ? 16.133 -9.554 -10.491 1.00 39.44 92 SER A C 1
ATOM 739 O O . SER A 1 92 ? 16.193 -8.348 -10.168 1.00 39.44 92 SER A O 1
#

Secondary structure (DSSP, 8-state):
-------EEEEEGGG--STTHHHHHHHHHTTS--SEEEEE-----S-EEEE-TTS-EEEEE--TT-SS--EEEEE-TTTGGG----------

Sequence (92 aa):
FTKDNTVFGTWNICTLYASGRLKELTYKLNRYTWDIVGLNEVRCAGFDETTTDEGCKLWYSRDDTKYEHGVDFIINKAQVSSVINCKPVSSS